Protein AF-A0A327Q5X7-F1 (afdb_monomer_lite)

pLDDT: mean 84.36, std 18.1, range [36.62, 97.25]

Structure (mmCIF, N/CA/C/O backbone):
data_AF-A0A327Q5X7-F1
#
_entry.id   AF-A0A327Q5X7-F1
#
loop_
_atom_site.group_PDB
_atom_site.id
_atom_site.type_symbol
_atom_site.label_atom_id
_atom_site.label_alt_id
_atom_site.label_comp_id
_atom_site.label_asym_id
_atom_site.label_entity_id
_atom_site.label_seq_id
_atom_site.pdbx_PDB_ins_code
_atom_site.Cartn_x
_atom_site.Cartn_y
_atom_site.Cartn_z
_atom_site.occupancy
_atom_site.B_iso_or_equiv
_atom_site.auth_seq_id
_atom_site.auth_comp_id
_atom_site.auth_asym_id
_atom_site.auth_atom_id
_atom_site.pdbx_PDB_model_num
ATOM 1 N N . MET A 1 1 ? 1.358 26.223 -66.038 1.00 38.22 1 MET A N 1
ATOM 2 C CA . MET A 1 1 ? 2.142 26.715 -64.887 1.00 38.22 1 MET A CA 1
ATOM 3 C C . MET A 1 1 ? 1.191 26.760 -63.702 1.00 38.22 1 MET A C 1
ATOM 5 O O . MET A 1 1 ? 0.084 27.249 -63.877 1.00 38.22 1 MET A O 1
ATOM 9 N N . LEU A 1 2 ? 1.578 26.105 -62.603 1.00 36.62 2 LEU A N 1
ATOM 10 C CA . LEU A 1 2 ? 0.824 25.885 -61.356 1.00 36.62 2 LEU A CA 1
ATOM 11 C C . LEU A 1 2 ? 0.339 27.232 -60.745 1.00 36.62 2 LEU A C 1
ATOM 13 O O . LEU A 1 2 ? 0.879 28.269 -61.108 1.00 36.62 2 LEU A O 1
ATOM 17 N N . ILE A 1 3 ? -0.623 27.342 -59.818 1.00 41.38 3 ILE A N 1
ATOM 18 C CA . ILE A 1 3 ? -0.827 26.613 -58.551 1.00 41.38 3 ILE A CA 1
ATOM 19 C C . ILE A 1 3 ? -2.301 26.771 -58.130 1.00 41.38 3 ILE A C 1
ATOM 21 O O . ILE A 1 3 ? -2.791 27.890 -57.990 1.00 41.38 3 ILE A O 1
ATOM 25 N N . THR A 1 4 ? -2.988 25.657 -57.870 1.00 40.09 4 THR A N 1
ATOM 26 C CA . THR A 1 4 ? -4.258 25.633 -57.129 1.00 40.09 4 THR A CA 1
ATOM 27 C C . THR A 1 4 ? -3.932 25.678 -55.638 1.00 40.09 4 THR A C 1
ATOM 29 O O . THR A 1 4 ? -3.272 24.776 -55.122 1.00 40.09 4 THR A O 1
ATOM 32 N N . LEU A 1 5 ? -4.355 26.736 -54.946 1.00 40.00 5 LEU A N 1
ATOM 33 C CA . LEU A 1 5 ? -4.142 26.910 -53.511 1.00 40.00 5 LEU A CA 1
ATOM 34 C C . LEU A 1 5 ? -5.179 26.069 -52.746 1.00 40.00 5 LEU A C 1
ATOM 36 O O . LEU A 1 5 ? -6.342 26.451 -52.630 1.00 40.00 5 LEU A O 1
ATOM 40 N N . ALA A 1 6 ? -4.777 24.888 -52.274 1.00 47.22 6 ALA A N 1
ATOM 41 C CA . ALA A 1 6 ? -5.614 24.044 -51.429 1.00 47.22 6 ALA A CA 1
ATOM 42 C C . ALA A 1 6 ? -5.667 24.626 -50.008 1.00 47.22 6 ALA A C 1
ATOM 44 O O . ALA A 1 6 ? -4.650 24.756 -49.327 1.00 47.22 6 ALA A O 1
ATOM 45 N N . CYS A 1 7 ? -6.874 24.996 -49.585 1.00 39.25 7 CYS A N 1
ATOM 46 C CA . CYS A 1 7 ? -7.191 25.488 -48.253 1.00 39.25 7 CYS A CA 1
ATOM 47 C C . CYS A 1 7 ? -6.947 24.367 -47.225 1.00 39.25 7 CYS A C 1
ATOM 49 O O . CYS A 1 7 ? -7.592 23.320 -47.271 1.00 39.25 7 CYS A O 1
ATOM 51 N N . PHE A 1 8 ? -5.984 24.570 -46.324 1.00 42.50 8 PHE A N 1
ATOM 52 C CA . PHE A 1 8 ? -5.683 23.662 -45.218 1.00 42.50 8 PHE A CA 1
ATOM 53 C C . PHE A 1 8 ? -6.828 23.753 -44.195 1.00 42.50 8 PHE A C 1
ATOM 55 O O . PHE A 1 8 ? -6.889 24.682 -43.392 1.00 42.50 8 PHE A O 1
ATOM 62 N N . MET A 1 9 ? -7.768 22.809 -44.243 1.00 44.03 9 MET A N 1
ATOM 63 C CA . MET A 1 9 ? -8.771 22.640 -43.191 1.00 44.03 9 MET A CA 1
ATOM 64 C C . MET A 1 9 ? -8.069 22.128 -41.928 1.00 44.03 9 MET A C 1
ATOM 66 O O . MET A 1 9 ? -7.731 20.950 -41.822 1.00 44.03 9 MET A O 1
ATOM 70 N N . LEU A 1 10 ? -7.838 23.023 -40.967 1.00 45.81 10 LEU A N 1
ATOM 71 C CA . LEU A 1 10 ? -7.499 22.669 -39.590 1.00 45.81 10 LEU A CA 1
ATOM 72 C C . LEU A 1 10 ? -8.684 21.905 -38.983 1.00 45.81 10 LEU A C 1
ATOM 74 O O . LEU A 1 10 ? -9.664 22.495 -38.535 1.00 45.81 10 LEU A O 1
ATOM 78 N N . SER A 1 11 ? -8.596 20.577 -38.994 1.00 50.06 11 SER A N 1
ATOM 79 C CA . SER A 1 11 ? -9.494 19.701 -38.246 1.00 50.06 11 SER A CA 1
ATOM 80 C C . SER A 1 11 ? -9.232 19.892 -36.754 1.00 50.06 11 SER A C 1
A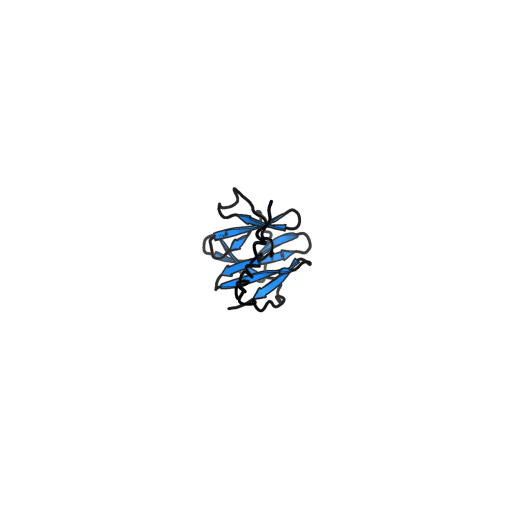TOM 82 O O . SER A 1 11 ? -8.318 19.291 -36.191 1.00 50.06 11 SER A O 1
ATOM 84 N N . VAL A 1 12 ? -10.034 20.736 -36.110 1.00 55.62 12 VAL A N 1
ATOM 85 C CA . VAL A 1 12 ? -10.073 20.855 -34.652 1.00 55.62 12 VAL A CA 1
ATOM 86 C C . VAL A 1 12 ? -10.639 19.540 -34.114 1.00 55.62 12 VAL A C 1
ATOM 88 O O . VAL A 1 12 ? -11.830 19.271 -34.252 1.00 55.62 12 VAL A O 1
ATOM 91 N N . MET A 1 13 ? -9.788 18.672 -33.564 1.00 48.28 13 MET A N 1
ATOM 92 C CA . MET A 1 13 ? -10.282 17.485 -32.868 1.00 48.28 13 MET A CA 1
ATOM 93 C C . MET A 1 13 ? -11.006 17.938 -31.595 1.00 48.28 13 MET A C 1
ATOM 95 O O . MET A 1 13 ? -10.437 18.732 -30.841 1.00 48.28 13 MET A O 1
ATOM 99 N N . PRO A 1 14 ? -12.233 17.463 -31.322 1.00 47.88 14 PRO A N 1
ATOM 100 C CA . PRO A 1 14 ? -12.836 17.675 -30.022 1.00 47.88 14 PRO A CA 1
ATOM 101 C C . PRO A 1 14 ? -11.993 16.917 -28.998 1.00 47.88 14 PRO A C 1
ATOM 103 O O . PRO A 1 14 ? -11.918 15.688 -29.020 1.00 47.88 14 PRO A O 1
ATOM 106 N N . THR A 1 15 ? -11.331 17.657 -28.111 1.00 52.19 15 THR A N 1
ATOM 107 C CA . THR A 1 15 ? -10.756 17.103 -26.890 1.00 52.19 15 THR A CA 1
ATOM 108 C C . THR A 1 15 ? -11.904 16.446 -26.141 1.00 52.19 15 THR A C 1
ATOM 110 O O . THR A 1 15 ? -12.756 17.128 -25.574 1.00 52.19 15 THR A O 1
ATOM 113 N N . VAL A 1 16 ? -11.974 15.116 -26.185 1.00 49.72 16 VAL A N 1
ATOM 114 C CA . VAL A 1 16 ? -12.842 14.359 -25.292 1.00 49.72 16 VAL A CA 1
ATOM 115 C C . VAL A 1 16 ? -12.290 14.619 -23.898 1.00 49.72 16 VAL A C 1
ATOM 117 O O . VAL A 1 16 ? -11.313 14.004 -23.477 1.00 49.72 16 VAL A O 1
ATOM 120 N N . SER A 1 17 ? -12.866 15.599 -23.203 1.00 48.50 17 SER A N 1
ATOM 121 C CA . SER A 1 17 ? -12.712 15.742 -21.765 1.00 48.50 17 SER A CA 1
ATOM 122 C C . SER A 1 17 ? -13.366 14.515 -21.156 1.00 48.50 17 SER A C 1
ATOM 124 O O . SER A 1 17 ? -14.566 14.488 -20.892 1.00 48.50 17 SER A O 1
ATOM 126 N N . THR A 1 18 ? -12.575 13.456 -21.004 1.00 44.69 18 THR A N 1
ATOM 127 C CA . THR A 1 18 ? -12.909 12.345 -20.132 1.00 44.69 18 THR A CA 1
ATOM 128 C C . THR A 1 18 ? -13.212 12.979 -18.785 1.00 44.69 18 THR A C 1
ATOM 130 O O . THR A 1 18 ? -12.318 13.542 -18.154 1.00 44.69 18 THR A O 1
ATOM 133 N N . PHE A 1 19 ? -14.479 12.961 -18.374 1.00 44.44 19 PHE A N 1
ATOM 134 C CA . PHE A 1 19 ? -14.854 13.263 -17.004 1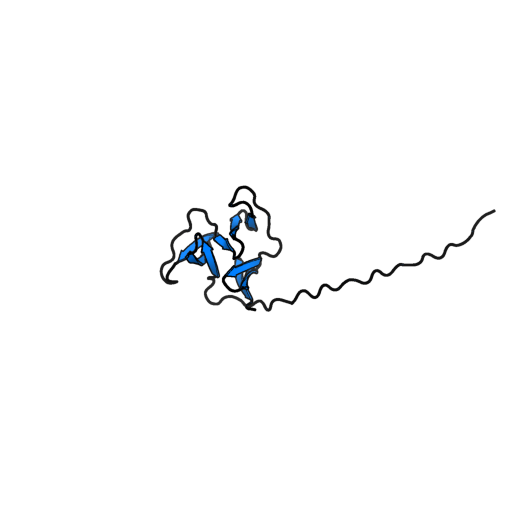.00 44.44 19 PHE A CA 1
ATOM 135 C C . PHE A 1 19 ? -14.214 12.172 -16.146 1.00 44.44 19 PHE A C 1
ATOM 137 O O . PHE A 1 19 ? -14.819 11.138 -15.869 1.00 44.44 19 PHE A O 1
ATOM 144 N N . ALA A 1 20 ? -12.949 12.364 -15.773 1.00 53.53 20 ALA A N 1
ATOM 145 C CA . ALA A 1 20 ? -12.433 11.749 -14.575 1.00 53.53 20 ALA A CA 1
ATOM 146 C C . ALA A 1 20 ? -13.391 12.226 -13.486 1.00 53.53 20 ALA A C 1
ATOM 148 O O . ALA A 1 20 ? -13.497 13.425 -13.235 1.00 53.53 20 ALA A O 1
ATOM 149 N N . GLN A 1 21 ? -14.178 11.318 -12.910 1.00 53.31 21 GLN A N 1
ATOM 150 C CA . GLN A 1 21 ? -14.762 11.620 -11.616 1.00 53.31 21 GLN A CA 1
ATOM 151 C C . GLN A 1 21 ? -13.574 11.974 -10.727 1.00 53.31 21 GLN A C 1
ATOM 153 O O . GLN A 1 21 ? -12.765 11.098 -10.410 1.00 53.31 21 GLN A O 1
ATOM 158 N N . ASP A 1 22 ? -13.411 13.261 -10.425 1.00 66.62 22 ASP A N 1
ATOM 159 C CA . ASP A 1 22 ? -12.346 13.733 -9.560 1.00 66.62 22 ASP A CA 1
ATOM 160 C C . ASP A 1 22 ? -12.596 13.112 -8.191 1.00 66.62 22 ASP A C 1
ATOM 162 O O . ASP A 1 22 ? -13.410 13.587 -7.396 1.00 66.62 22 ASP A O 1
ATOM 166 N N . LYS A 1 23 ? -11.935 11.977 -7.942 1.00 81.31 23 LYS A N 1
ATOM 167 C CA . LYS A 1 23 ? -11.929 11.324 -6.639 1.00 81.31 23 LYS A CA 1
ATOM 168 C C . LYS A 1 23 ? -11.558 12.387 -5.622 1.00 81.31 23 LYS A C 1
ATOM 170 O O . LYS A 1 23 ? -10.487 12.995 -5.699 1.00 81.31 23 LYS A O 1
ATOM 175 N N . LYS A 1 24 ? -12.446 12.624 -4.660 1.00 90.56 24 LYS A N 1
ATOM 176 C CA . LYS A 1 24 ? -12.179 13.562 -3.576 1.00 90.56 24 LYS A CA 1
ATOM 177 C C . LYS A 1 24 ? -11.201 12.902 -2.614 1.00 90.56 24 LYS A C 1
ATOM 179 O O . LYS A 1 24 ? -11.603 12.158 -1.719 1.00 90.56 24 LYS A O 1
ATOM 184 N N . TRP A 1 25 ? -9.916 13.126 -2.852 1.00 93.94 25 TRP A N 1
ATOM 185 C CA . TRP A 1 25 ? -8.841 12.614 -2.014 1.00 93.94 25 TRP A CA 1
ATOM 186 C C . TRP A 1 25 ? -8.770 13.388 -0.702 1.00 93.94 25 TRP A C 1
ATOM 188 O O . TRP A 1 25 ? -8.749 14.618 -0.687 1.00 93.94 25 TRP A O 1
ATOM 198 N N . GLN A 1 26 ? -8.682 12.662 0.405 1.00 95.69 26 GLN A N 1
ATOM 199 C CA . GLN A 1 26 ? -8.390 13.216 1.721 1.00 95.69 26 GLN A CA 1
ATOM 200 C C . GLN A 1 26 ? -7.239 12.444 2.352 1.00 95.69 26 GLN A C 1
ATOM 202 O O . GLN A 1 26 ? -7.092 11.245 2.127 1.00 95.69 26 GLN A O 1
ATOM 207 N N . LYS A 1 27 ? -6.414 13.122 3.147 1.00 96.12 27 LYS A N 1
ATOM 208 C CA . LYS A 1 27 ? -5.339 12.453 3.879 1.00 96.12 27 LYS A CA 1
ATOM 209 C C . LYS A 1 27 ? -5.940 11.508 4.918 1.00 96.12 27 LYS A C 1
ATOM 211 O O . LYS A 1 27 ? -6.795 11.923 5.703 1.00 96.12 27 LYS A O 1
ATOM 216 N N . SER A 1 28 ? -5.494 10.255 4.930 1.00 95.81 28 SER A N 1
ATOM 217 C CA . SER A 1 28 ? -5.927 9.282 5.931 1.00 95.81 28 SER A CA 1
ATOM 218 C C . SER A 1 28 ? -5.438 9.707 7.316 1.00 95.81 28 SER A C 1
ATOM 220 O O . SER A 1 28 ? -4.289 10.115 7.490 1.00 95.81 28 SER A O 1
ATOM 222 N N . LYS A 1 29 ? -6.315 9.612 8.320 1.00 93.38 29 LYS A N 1
ATOM 223 C CA . LYS A 1 29 ? -5.987 9.978 9.708 1.00 93.38 29 LYS A CA 1
ATOM 224 C C . LYS A 1 29 ? -5.129 8.924 10.402 1.00 93.38 29 LYS A C 1
ATOM 226 O O . LYS A 1 29 ? -4.343 9.263 11.278 1.00 93.38 29 LYS A O 1
ATOM 231 N N . THR A 1 30 ? -5.304 7.660 10.027 1.00 93.12 30 THR A N 1
ATOM 232 C CA . THR A 1 30 ? -4.617 6.517 10.642 1.00 93.12 30 THR A CA 1
ATOM 233 C C . THR A 1 30 ? -3.393 6.078 9.848 1.00 93.12 30 THR A C 1
ATOM 235 O O . THR A 1 30 ? -2.568 5.342 10.380 1.00 93.12 30 THR A O 1
ATOM 238 N N . ALA A 1 31 ? -3.268 6.525 8.591 1.00 95.31 31 ALA A N 1
ATOM 239 C CA . ALA A 1 31 ? -2.274 6.030 7.638 1.00 95.31 31 ALA A CA 1
ATOM 240 C C . ALA A 1 31 ? -2.342 4.504 7.438 1.00 95.31 31 ALA A C 1
ATOM 242 O O . ALA A 1 31 ? -1.352 3.876 7.070 1.00 95.31 31 ALA A O 1
ATOM 243 N N . THR A 1 32 ? -3.520 3.919 7.671 1.00 96.38 32 THR A N 1
ATOM 244 C CA . THR A 1 32 ? -3.793 2.500 7.457 1.00 96.38 32 THR A CA 1
ATOM 245 C C . THR A 1 32 ? -4.791 2.324 6.324 1.00 96.38 32 THR A C 1
ATOM 247 O O . THR A 1 32 ? -5.740 3.100 6.213 1.00 96.38 32 THR A O 1
ATOM 250 N N . TRP A 1 33 ? -4.621 1.285 5.513 1.00 95.56 33 TRP A N 1
ATOM 251 C CA . TRP A 1 33 ? -5.583 0.916 4.476 1.00 95.56 33 TRP A CA 1
ATOM 252 C C . TRP A 1 33 ? -5.985 -0.542 4.595 1.00 95.56 33 TRP A C 1
ATOM 254 O O . TRP A 1 33 ? -5.229 -1.375 5.087 1.00 95.56 33 TRP A O 1
ATOM 264 N N . SER A 1 34 ? -7.181 -0.861 4.116 1.00 94.19 34 SER A N 1
ATOM 265 C CA . SER A 1 34 ? -7.655 -2.236 4.098 1.00 94.19 34 SER A CA 1
ATOM 266 C C . SER A 1 34 ? -7.207 -2.944 2.821 1.00 94.19 34 SER A C 1
ATOM 268 O O . SER A 1 34 ? -7.235 -2.368 1.733 1.00 94.19 34 SER A O 1
ATOM 270 N N . GLY A 1 35 ? -6.823 -4.208 2.955 1.00 92.06 35 GLY A N 1
ATOM 271 C CA . GLY A 1 35 ? -6.550 -5.113 1.840 1.00 92.06 35 GLY A CA 1
ATOM 272 C C . GLY A 1 35 ? -6.986 -6.527 2.201 1.00 92.06 35 GLY A C 1
ATOM 273 O O . GLY A 1 35 ? -7.014 -6.879 3.381 1.00 92.06 35 GLY A O 1
ATOM 274 N N . THR A 1 36 ? -7.353 -7.329 1.205 1.00 88.19 36 THR A N 1
ATOM 275 C CA . THR A 1 36 ? -7.840 -8.696 1.428 1.00 88.19 36 THR A CA 1
ATOM 276 C C . THR A 1 36 ? -6.853 -9.693 0.846 1.00 88.19 36 THR A C 1
ATOM 278 O O . THR A 1 36 ? -6.657 -9.727 -0.364 1.00 88.19 36 THR A O 1
ATOM 281 N N . LYS A 1 37 ? -6.259 -10.528 1.701 1.00 82.81 37 LYS A N 1
ATOM 282 C CA . LYS A 1 37 ? -5.374 -11.631 1.307 1.00 82.81 37 LYS A CA 1
ATOM 283 C C . LYS A 1 37 ? -5.975 -12.936 1.824 1.00 82.81 37 LYS A C 1
ATOM 285 O O . LYS A 1 37 ? -6.366 -13.008 2.984 1.00 82.81 37 LYS A O 1
ATOM 290 N N . ASP A 1 38 ? -6.113 -13.930 0.949 1.00 83.25 38 ASP A N 1
ATOM 291 C CA . ASP A 1 38 ? -6.646 -15.263 1.279 1.00 83.25 38 ASP A CA 1
ATOM 292 C C . ASP A 1 38 ? -8.017 -15.242 1.992 1.00 83.25 38 ASP A C 1
ATOM 294 O O . ASP A 1 38 ? -8.305 -16.047 2.873 1.00 83.25 38 ASP A O 1
ATOM 298 N N . GLY A 1 39 ? -8.878 -14.287 1.621 1.00 83.88 39 GLY A N 1
ATOM 299 C CA . GLY A 1 39 ? -10.210 -14.108 2.215 1.00 83.88 39 GLY A CA 1
ATOM 300 C C . GLY A 1 39 ? -10.221 -13.394 3.572 1.00 83.88 39 GLY A C 1
ATOM 301 O O . GLY A 1 39 ? -11.296 -13.143 4.115 1.00 83.88 39 GLY A O 1
ATOM 302 N N . ILE A 1 40 ? -9.056 -13.018 4.102 1.00 87.00 40 ILE A N 1
ATOM 303 C CA . ILE A 1 40 ? -8.915 -12.270 5.351 1.00 87.00 40 ILE A CA 1
ATOM 304 C C . ILE A 1 40 ? -8.625 -10.806 5.022 1.00 87.00 40 ILE A C 1
ATOM 306 O O . ILE A 1 40 ? -7.733 -10.486 4.235 1.00 87.00 40 ILE A O 1
ATOM 310 N N . THR A 1 41 ? -9.388 -9.900 5.632 1.00 89.81 41 THR A N 1
ATOM 311 C CA . THR A 1 41 ? -9.136 -8.459 5.535 1.00 89.81 41 THR A CA 1
ATOM 312 C C . THR A 1 41 ? -8.143 -8.037 6.607 1.00 89.81 41 THR A C 1
ATOM 314 O O . THR A 1 41 ? -8.389 -8.218 7.799 1.00 89.81 41 THR A O 1
ATOM 317 N N . TYR A 1 42 ? -7.046 -7.431 6.173 1.00 92.56 42 TYR A N 1
ATOM 318 C CA . TYR A 1 42 ? -6.011 -6.863 7.024 1.00 92.56 42 TYR A CA 1
ATOM 319 C C . TYR A 1 42 ? -6.021 -5.339 6.932 1.00 92.56 42 TYR A C 1
ATOM 321 O O . TYR A 1 42 ? -6.373 -4.764 5.899 1.00 92.56 42 TYR A O 1
ATOM 329 N N . GLN A 1 43 ? -5.586 -4.689 8.009 1.00 95.38 43 GLN A N 1
ATOM 330 C CA . GLN A 1 43 ? -5.197 -3.285 8.015 1.00 95.38 43 GLN A CA 1
ATOM 331 C C . GLN A 1 43 ? -3.697 -3.194 7.775 1.00 95.38 43 GLN A C 1
ATOM 333 O O . GLN A 1 43 ? -2.905 -3.612 8.617 1.00 95.38 43 GLN A O 1
ATOM 338 N N . TYR A 1 44 ? -3.316 -2.652 6.630 1.00 95.94 44 TYR A N 1
ATOM 339 C CA . TYR A 1 44 ? -1.938 -2.421 6.236 1.00 95.94 44 TYR A CA 1
ATOM 340 C C . TYR A 1 44 ? -1.488 -1.020 6.617 1.00 95.94 44 TYR A C 1
ATOM 342 O O . TYR A 1 44 ? -2.301 -0.096 6.678 1.00 95.94 44 TYR A O 1
ATOM 350 N N . LYS A 1 45 ? -0.188 -0.860 6.840 1.00 96.00 45 LYS A N 1
ATOM 351 C CA . LYS A 1 45 ? 0.460 0.417 7.112 1.00 96.00 45 LYS A CA 1
ATOM 352 C C . LYS A 1 45 ? 1.852 0.432 6.495 1.00 96.00 45 LYS A C 1
ATOM 354 O O . LYS A 1 45 ? 2.589 -0.545 6.604 1.00 96.00 45 LYS A O 1
ATOM 359 N N . LEU A 1 46 ? 2.203 1.552 5.873 1.00 95.75 46 LEU A N 1
ATOM 360 C CA . LEU A 1 46 ? 3.549 1.812 5.380 1.00 95.75 46 LEU A CA 1
ATOM 361 C C . LEU A 1 46 ? 4.311 2.573 6.463 1.00 95.75 46 LEU A C 1
ATOM 363 O O . LEU A 1 46 ? 3.890 3.651 6.890 1.00 95.75 46 LEU A O 1
ATOM 367 N N . GLU A 1 47 ? 5.416 2.005 6.920 1.00 93.62 47 GLU A N 1
ATOM 368 C CA . GLU A 1 47 ? 6.309 2.645 7.873 1.00 93.62 47 GLU A CA 1
ATOM 369 C C . GLU A 1 47 ? 7.290 3.584 7.159 1.00 93.62 47 GLU A C 1
ATOM 371 O O . GLU A 1 47 ? 7.547 3.483 5.959 1.00 93.62 47 GLU A O 1
ATOM 376 N N . LYS A 1 48 ? 7.870 4.532 7.904 1.00 89.94 48 LYS A N 1
ATOM 377 C CA . LYS A 1 48 ? 8.766 5.560 7.337 1.00 89.94 48 LYS A CA 1
ATOM 378 C C . LYS A 1 48 ? 10.029 4.991 6.684 1.00 89.94 48 LYS A C 1
ATOM 380 O O . LYS A 1 48 ? 10.645 5.671 5.871 1.00 89.94 48 LYS A O 1
ATOM 385 N N . ASN A 1 49 ? 10.432 3.786 7.074 1.00 88.06 49 ASN A N 1
ATOM 386 C CA . ASN A 1 49 ? 11.571 3.065 6.511 1.00 88.06 49 ASN A CA 1
ATOM 387 C C . ASN A 1 49 ? 11.213 2.270 5.238 1.00 88.06 49 ASN A C 1
ATOM 389 O O . ASN A 1 49 ? 12.101 1.656 4.659 1.00 88.06 49 ASN A O 1
ATOM 393 N N . GLY A 1 50 ? 9.951 2.301 4.793 1.00 87.00 50 GLY A N 1
ATOM 394 C CA . GLY A 1 50 ? 9.469 1.560 3.626 1.00 87.00 50 GLY A CA 1
ATOM 395 C C . GLY A 1 50 ? 8.954 0.154 3.939 1.00 87.00 50 GLY A C 1
ATOM 396 O O . GLY A 1 50 ? 8.489 -0.529 3.023 1.00 87.00 50 GLY A O 1
ATOM 397 N N . ASP A 1 51 ? 8.994 -0.261 5.209 1.00 92.31 51 ASP A N 1
ATOM 398 C CA . ASP A 1 51 ? 8.454 -1.549 5.629 1.00 92.31 51 ASP A CA 1
ATOM 399 C C . ASP A 1 51 ? 6.926 -1.507 5.642 1.00 92.31 51 ASP A C 1
ATOM 401 O O . ASP A 1 51 ? 6.294 -0.568 6.136 1.00 92.31 51 ASP A O 1
ATOM 405 N N . LEU A 1 52 ? 6.324 -2.567 5.127 1.00 95.44 52 LEU A N 1
ATOM 406 C CA . LEU A 1 52 ? 4.903 -2.818 5.201 1.00 95.44 52 LEU A CA 1
ATOM 407 C C . LEU A 1 52 ? 4.613 -3.633 6.453 1.00 95.44 52 LEU A C 1
ATOM 409 O O . LEU A 1 52 ? 5.154 -4.723 6.654 1.00 95.44 52 LEU A O 1
ATOM 413 N N . THR A 1 53 ? 3.700 -3.133 7.270 1.00 96.50 53 THR A N 1
ATOM 414 C CA . THR A 1 53 ? 3.145 -3.884 8.388 1.00 96.50 53 THR A CA 1
ATOM 415 C C . THR A 1 53 ? 1.659 -4.120 8.179 1.00 96.50 53 THR A C 1
ATOM 417 O O . THR A 1 53 ? 0.984 -3.382 7.460 1.00 96.50 53 THR A O 1
ATOM 420 N N . TRP A 1 54 ? 1.141 -5.173 8.798 1.00 95.31 54 TRP A N 1
ATOM 421 C CA . TRP A 1 54 ? -0.277 -5.506 8.777 1.00 95.31 54 TRP A CA 1
ATOM 422 C C . TRP A 1 54 ? -0.800 -5.869 10.164 1.00 95.31 54 TRP A C 1
ATOM 424 O O . TRP A 1 54 ? -0.051 -6.276 11.057 1.00 95.31 54 TRP A O 1
ATOM 434 N N . SER A 1 55 ? -2.104 -5.716 10.344 1.00 94.94 55 SER A N 1
ATOM 435 C CA . SER A 1 55 ? -2.817 -6.055 11.565 1.00 94.94 55 SER A CA 1
ATOM 436 C C . SER A 1 55 ? -4.197 -6.613 11.234 1.00 94.94 55 SER A C 1
ATO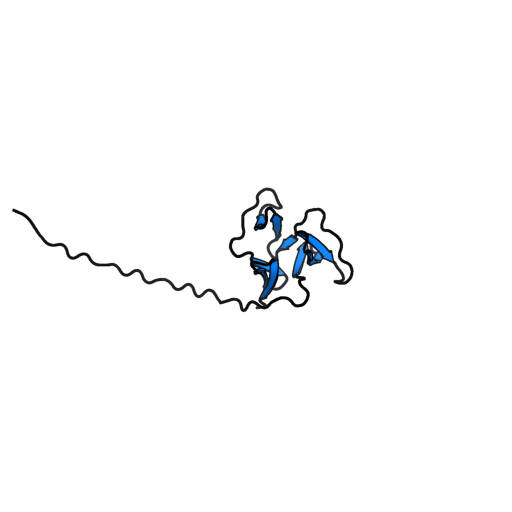M 438 O O . SER A 1 55 ? -4.870 -6.116 10.333 1.00 94.94 55 SER A O 1
ATOM 440 N N . THR A 1 56 ? -4.644 -7.626 11.974 1.00 92.44 56 THR A N 1
ATOM 441 C CA . THR A 1 56 ? -6.026 -8.134 11.908 1.00 92.44 56 THR A CA 1
ATOM 442 C C . THR A 1 56 ? -6.958 -7.417 12.883 1.00 92.44 56 THR A C 1
ATOM 444 O O . THR A 1 56 ? -8.165 -7.406 12.674 1.00 92.44 56 THR A O 1
ATOM 447 N N . ASP A 1 57 ? -6.410 -6.829 13.951 1.00 89.19 57 ASP A N 1
ATOM 448 C CA . ASP A 1 57 ? -7.168 -6.161 15.018 1.00 89.19 57 ASP A CA 1
ATOM 449 C C . ASP A 1 57 ? -7.012 -4.627 15.008 1.00 89.19 57 ASP A C 1
ATOM 451 O O . ASP A 1 57 ? -7.686 -3.927 15.760 1.00 89.19 57 ASP A O 1
ATOM 455 N N . GLY A 1 58 ? -6.135 -4.092 14.151 1.00 86.69 58 GLY A N 1
ATOM 456 C CA . GLY A 1 58 ? -5.838 -2.662 14.042 1.00 86.69 58 GLY A CA 1
ATOM 457 C C . GLY A 1 58 ? -4.998 -2.098 15.194 1.00 86.69 58 GLY A C 1
ATOM 458 O O . GLY A 1 58 ? -4.754 -0.894 15.227 1.00 86.69 58 GLY A O 1
ATOM 459 N N . SER A 1 59 ? -4.549 -2.939 16.128 1.00 87.88 59 SER A N 1
ATOM 460 C CA . SER A 1 59 ? -3.803 -2.549 17.329 1.00 87.88 59 SER A CA 1
ATOM 461 C C . SER A 1 59 ? -2.379 -3.108 17.352 1.00 87.88 59 SER A C 1
ATOM 463 O O . SER A 1 59 ? -1.450 -2.414 17.765 1.00 87.88 59 SER A O 1
ATOM 465 N N . LYS A 1 60 ? -2.181 -4.339 16.867 1.00 91.56 60 LYS A N 1
ATOM 466 C CA . LYS A 1 60 ? -0.874 -5.000 16.789 1.00 91.56 60 LYS A CA 1
ATOM 467 C C . LYS A 1 60 ? -0.457 -5.136 15.337 1.00 91.56 60 LYS A C 1
ATOM 469 O O . LYS A 1 60 ? -1.061 -5.903 14.589 1.00 91.56 60 LYS A O 1
ATOM 474 N N . PHE A 1 61 ? 0.576 -4.396 14.955 1.00 94.38 61 PHE A N 1
ATOM 475 C CA . PHE A 1 61 ? 1.138 -4.424 13.611 1.00 94.38 61 PHE A CA 1
ATOM 476 C C . PHE A 1 61 ? 2.359 -5.335 13.577 1.00 94.38 61 PHE A C 1
ATOM 478 O O . PHE A 1 61 ? 3.240 -5.240 14.431 1.00 94.38 61 PHE A O 1
ATOM 485 N N . THR A 1 62 ? 2.400 -6.225 12.592 1.00 94.75 62 THR A N 1
ATOM 486 C CA . THR A 1 62 ? 3.534 -7.124 12.351 1.00 94.75 62 THR A CA 1
ATOM 487 C C . THR A 1 62 ? 4.080 -6.910 10.942 1.00 94.75 62 THR A C 1
ATOM 489 O O . THR A 1 62 ? 3.304 -6.550 10.056 1.00 94.75 62 THR A O 1
ATOM 492 N N . PRO A 1 63 ? 5.389 -7.086 10.705 1.00 94.88 63 PRO A N 1
ATOM 493 C CA . PRO A 1 63 ? 5.957 -6.966 9.366 1.00 94.88 63 PRO A CA 1
ATOM 494 C C . PRO A 1 63 ? 5.340 -7.968 8.388 1.00 94.88 63 PRO A C 1
ATOM 496 O O . PRO A 1 63 ? 5.121 -9.133 8.726 1.00 94.88 63 PRO A O 1
ATOM 499 N N . VAL A 1 64 ? 5.098 -7.524 7.159 1.00 93.38 64 VAL A N 1
ATOM 500 C CA . VAL A 1 64 ? 4.688 -8.391 6.054 1.00 93.38 64 VAL A CA 1
ATOM 501 C C . VAL A 1 64 ? 5.947 -8.914 5.374 1.00 93.38 64 VAL A C 1
ATOM 503 O O . VAL A 1 64 ? 6.666 -8.147 4.742 1.00 93.38 64 VAL A O 1
ATOM 506 N N . ALA A 1 65 ? 6.205 -10.220 5.468 1.00 85.88 65 ALA A N 1
ATOM 507 C CA . ALA A 1 65 ? 7.442 -10.831 4.966 1.00 85.88 65 ALA A CA 1
ATOM 508 C C . ALA A 1 65 ? 7.732 -10.529 3.480 1.00 85.88 65 ALA A C 1
ATOM 510 O O . ALA A 1 65 ? 8.882 -10.350 3.094 1.00 85.88 65 ALA A O 1
ATOM 511 N N . GLU A 1 66 ? 6.690 -10.440 2.654 1.00 86.38 66 GLU A N 1
ATOM 512 C CA . GLU A 1 66 ? 6.797 -10.202 1.206 1.00 86.38 66 GLU A CA 1
ATOM 513 C C . GLU A 1 66 ? 6.721 -8.712 0.827 1.00 86.38 66 GLU A C 1
ATOM 515 O O . GLU A 1 66 ? 6.731 -8.379 -0.358 1.00 86.38 66 GLU A O 1
ATOM 520 N N . ASN A 1 67 ? 6.580 -7.822 1.816 1.00 92.31 67 ASN A N 1
ATOM 521 C CA . ASN A 1 67 ? 6.369 -6.382 1.647 1.00 92.31 67 ASN A CA 1
ATOM 522 C C . ASN A 1 67 ? 5.275 -6.020 0.620 1.00 92.31 67 ASN A C 1
ATOM 524 O O . ASN A 1 67 ? 5.370 -5.008 -0.079 1.00 92.31 67 ASN A O 1
ATOM 528 N N . SER A 1 68 ? 4.252 -6.872 0.494 1.00 94.06 68 SER A N 1
ATOM 529 C CA . SER A 1 68 ? 3.204 -6.751 -0.516 1.00 94.06 68 SER A CA 1
ATOM 530 C C . SER A 1 68 ? 1.800 -6.937 0.059 1.00 94.06 68 SER A C 1
ATOM 532 O O . SER A 1 68 ? 1.600 -7.595 1.081 1.00 94.06 68 SER A O 1
ATOM 534 N N . TRP A 1 69 ? 0.812 -6.329 -0.593 1.00 94.44 69 TRP A N 1
ATOM 535 C CA . TRP A 1 69 ? -0.600 -6.424 -0.227 1.00 94.44 69 TRP A CA 1
ATOM 536 C C . TRP A 1 69 ? -1.465 -6.652 -1.458 1.00 94.44 69 TRP A C 1
ATOM 538 O O . TRP A 1 69 ? -1.079 -6.308 -2.572 1.00 94.44 69 TRP A O 1
ATOM 548 N N . ALA A 1 70 ? -2.649 -7.217 -1.251 1.00 91.81 70 ALA A N 1
ATOM 549 C CA . ALA A 1 70 ? -3.614 -7.435 -2.317 1.00 91.81 70 ALA A CA 1
ATOM 550 C C . ALA A 1 70 ? -4.697 -6.347 -2.328 1.00 91.81 70 ALA A C 1
ATOM 552 O O . ALA A 1 70 ? -5.128 -5.855 -1.277 1.00 91.81 70 ALA A O 1
ATOM 553 N N . ASP A 1 71 ? -5.123 -5.971 -3.530 1.00 89.44 71 ASP A N 1
ATOM 554 C CA . ASP A 1 71 ? -6.272 -5.100 -3.761 1.00 89.44 71 ASP A CA 1
ATOM 555 C C . ASP A 1 71 ? -7.587 -5.896 -3.824 1.00 89.44 71 ASP A C 1
ATOM 557 O O . ASP A 1 71 ? -7.620 -7.115 -3.643 1.00 89.44 71 ASP A O 1
ATOM 561 N N . LYS A 1 72 ? -8.695 -5.204 -4.106 1.00 85.19 72 LYS A N 1
ATOM 562 C CA . LYS A 1 72 ? -10.012 -5.836 -4.276 1.00 85.19 72 LYS A CA 1
ATOM 563 C C . LYS A 1 72 ? -10.058 -6.866 -5.415 1.00 85.19 72 LYS A C 1
ATOM 565 O O . LYS A 1 72 ? -10.844 -7.807 -5.345 1.00 85.19 72 LYS A O 1
ATOM 570 N N . GLY A 1 73 ? -9.266 -6.673 -6.468 1.00 84.00 73 GLY A N 1
ATOM 571 C CA . GLY A 1 73 ? -9.223 -7.531 -7.652 1.00 84.00 73 GLY A CA 1
ATOM 572 C C . GLY A 1 73 ? -8.245 -8.703 -7.543 1.00 84.00 73 GLY A C 1
ATOM 573 O O . GLY A 1 73 ? -8.075 -9.431 -8.518 1.00 84.00 73 GLY A O 1
ATOM 574 N N . GLY A 1 74 ? -7.578 -8.879 -6.397 1.00 86.25 74 GLY A N 1
ATOM 575 C CA . GLY A 1 74 ? -6.542 -9.894 -6.206 1.00 86.25 74 GLY A CA 1
ATOM 576 C C . GLY A 1 74 ? -5.207 -9.559 -6.880 1.00 86.25 74 GLY A C 1
ATOM 577 O O . GLY A 1 74 ? -4.316 -10.406 -6.916 1.00 86.25 74 G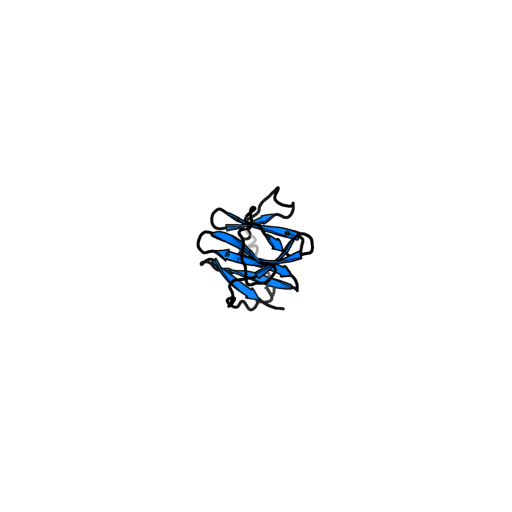LY A O 1
ATOM 578 N N . SER A 1 75 ? -5.048 -8.336 -7.394 1.00 91.94 75 SER A N 1
ATOM 579 C CA . SER A 1 75 ? -3.751 -7.824 -7.838 1.00 91.94 75 SER A CA 1
ATOM 580 C C . SER A 1 75 ? -2.880 -7.538 -6.625 1.00 91.94 75 SER A C 1
ATOM 582 O O . SER A 1 75 ? -3.368 -7.086 -5.589 1.00 91.94 75 SER A O 1
ATOM 584 N N . TRP A 1 76 ? -1.584 -7.790 -6.750 1.00 94.25 76 TRP A N 1
ATOM 585 C CA . TRP A 1 76 ? -0.622 -7.559 -5.682 1.00 94.25 76 TRP A CA 1
ATOM 586 C C . TRP A 1 76 ? 0.077 -6.228 -5.887 1.00 94.25 76 TRP A C 1
ATOM 588 O O . TRP A 1 76 ? 0.376 -5.838 -7.011 1.00 94.25 76 TRP A O 1
ATOM 598 N N . TYR A 1 77 ? 0.365 -5.545 -4.794 1.00 95.75 77 TYR A N 1
ATOM 599 C CA . TYR A 1 77 ? 1.042 -4.264 -4.771 1.00 95.75 77 TYR A CA 1
ATOM 600 C C . TYR A 1 77 ? 2.219 -4.324 -3.815 1.00 95.75 77 TYR A C 1
ATOM 602 O O . TYR A 1 77 ? 2.154 -5.018 -2.804 1.00 95.75 77 TYR A O 1
ATOM 610 N N . LYS A 1 78 ? 3.292 -3.600 -4.126 1.00 95.25 78 LYS A N 1
ATOM 611 C CA . LYS A 1 78 ? 4.432 -3.406 -3.224 1.00 95.25 78 LYS A CA 1
ATOM 612 C C . LYS A 1 78 ? 5.092 -2.061 -3.467 1.00 95.25 78 LYS A C 1
ATOM 614 O O . LYS A 1 78 ? 4.967 -1.495 -4.555 1.00 95.25 78 LYS A O 1
ATOM 619 N N . ILE A 1 79 ? 5.846 -1.593 -2.477 1.00 94.44 79 ILE A N 1
ATOM 620 C CA . ILE A 1 79 ? 6.788 -0.491 -2.667 1.00 94.44 79 ILE A CA 1
ATOM 621 C C . ILE A 1 79 ? 8.168 -1.080 -2.933 1.00 94.44 79 ILE A C 1
ATOM 623 O O . ILE A 1 79 ? 8.679 -1.864 -2.136 1.00 94.44 79 ILE A O 1
ATOM 627 N N . ALA A 1 80 ? 8.758 -0.718 -4.067 1.00 92.12 80 ALA A N 1
ATOM 628 C CA . ALA A 1 80 ? 10.128 -1.071 -4.424 1.00 92.12 80 ALA A CA 1
ATOM 629 C C . ALA A 1 80 ? 10.737 0.058 -5.258 1.00 92.12 80 ALA A C 1
ATOM 631 O O . ALA A 1 80 ? 10.033 0.688 -6.048 1.00 92.12 80 ALA A O 1
ATOM 632 N N . ASP A 1 81 ? 12.022 0.345 -5.050 1.00 90.69 81 ASP A N 1
ATOM 633 C CA . ASP A 1 81 ? 12.760 1.401 -5.762 1.00 90.69 81 ASP A CA 1
ATOM 634 C C . ASP A 1 81 ? 12.058 2.773 -5.742 1.00 90.69 81 ASP A C 1
ATOM 636 O O . ASP A 1 81 ? 12.065 3.517 -6.725 1.00 90.69 81 ASP A O 1
ATOM 640 N N . GLY A 1 82 ? 11.394 3.093 -4.624 1.00 90.12 82 GLY A N 1
ATOM 641 C CA . GLY A 1 82 ? 10.636 4.336 -4.470 1.00 90.12 82 GLY A CA 1
ATOM 642 C C . GLY A 1 82 ? 9.433 4.448 -5.411 1.00 90.12 82 GLY A C 1
ATOM 643 O O . GLY A 1 82 ? 9.058 5.557 -5.787 1.00 90.12 82 GLY A O 1
ATOM 644 N N . LYS A 1 83 ? 8.831 3.324 -5.814 1.00 93.94 83 LYS A N 1
ATOM 645 C CA . LYS A 1 83 ? 7.654 3.276 -6.690 1.00 93.94 83 LYS A CA 1
ATOM 646 C C . LYS A 1 83 ? 6.607 2.317 -6.149 1.00 93.94 83 LYS A C 1
ATOM 648 O O . LYS A 1 83 ? 6.943 1.281 -5.575 1.00 93.94 83 LYS A O 1
ATOM 653 N N . LEU A 1 84 ? 5.337 2.641 -6.391 1.00 96.00 84 LEU A N 1
ATOM 654 C CA . LEU A 1 84 ? 4.258 1.676 -6.248 1.00 96.00 84 LEU A CA 1
ATOM 655 C C . LEU A 1 84 ? 4.271 0.753 -7.466 1.00 96.00 84 LEU A C 1
ATOM 657 O O . LEU A 1 84 ? 4.083 1.197 -8.600 1.00 96.00 84 LEU A O 1
ATOM 661 N N . LEU A 1 85 ? 4.495 -0.533 -7.230 1.00 96.81 85 LEU A N 1
ATOM 662 C CA . LEU A 1 85 ? 4.435 -1.556 -8.263 1.00 96.81 85 LEU A CA 1
ATOM 663 C C . LEU A 1 85 ? 3.179 -2.400 -8.081 1.00 96.81 85 LEU A C 1
ATOM 665 O O . LEU A 1 85 ? 2.811 -2.714 -6.953 1.00 96.81 85 LEU A O 1
ATOM 669 N N . ARG A 1 86 ? 2.566 -2.801 -9.194 1.00 96.56 86 ARG A N 1
ATOM 670 C CA . ARG A 1 86 ? 1.415 -3.701 -9.260 1.00 96.56 86 ARG A CA 1
ATOM 671 C C . ARG A 1 86 ? 1.754 -4.942 -10.076 1.00 96.56 86 ARG A C 1
ATOM 673 O O . ARG A 1 86 ? 2.331 -4.837 -11.156 1.00 96.56 86 ARG A O 1
ATOM 680 N N . SER A 1 87 ? 1.323 -6.090 -9.587 1.00 96.06 87 SER A N 1
ATOM 681 C CA . SER A 1 87 ? 1.348 -7.377 -10.264 1.00 96.06 87 SER A CA 1
ATOM 682 C C . SER A 1 87 ? -0.079 -7.900 -10.425 1.00 96.06 87 SER A C 1
ATOM 684 O O . SER A 1 87 ? -0.877 -7.861 -9.488 1.00 96.06 87 SER A O 1
ATOM 686 N N . SER A 1 88 ? -0.406 -8.395 -11.616 1.00 94.62 88 SER A N 1
ATOM 687 C CA . SER A 1 88 ? -1.671 -9.089 -11.908 1.00 94.62 88 SER A CA 1
ATOM 688 C C . SER A 1 88 ? -1.527 -10.614 -11.938 1.00 94.62 88 SER A C 1
ATOM 690 O O . SER A 1 88 ? -2.505 -11.320 -12.154 1.00 94.62 88 SER A O 1
ATOM 692 N N . ASP A 1 89 ? -0.315 -11.119 -11.731 1.00 93.06 89 ASP A N 1
ATOM 693 C CA . ASP A 1 89 ? 0.094 -12.521 -11.859 1.00 93.06 89 ASP A CA 1
ATOM 694 C C . ASP A 1 89 ? 0.754 -13.032 -10.568 1.00 93.06 89 ASP A C 1
ATOM 696 O O . ASP A 1 89 ? 1.638 -13.879 -10.590 1.00 93.06 89 ASP A O 1
ATOM 700 N N . LYS A 1 90 ? 0.306 -12.517 -9.414 1.00 87.38 90 LYS A N 1
ATOM 701 C CA . LYS A 1 90 ? 0.742 -12.958 -8.074 1.00 87.38 90 LYS A CA 1
ATOM 702 C C . LYS A 1 90 ? 2.258 -12.860 -7.847 1.00 87.38 90 LYS A C 1
ATOM 704 O O . LYS A 1 90 ? 2.847 -13.652 -7.120 1.00 87.38 90 LYS A O 1
ATOM 709 N N . GLY A 1 91 ? 2.87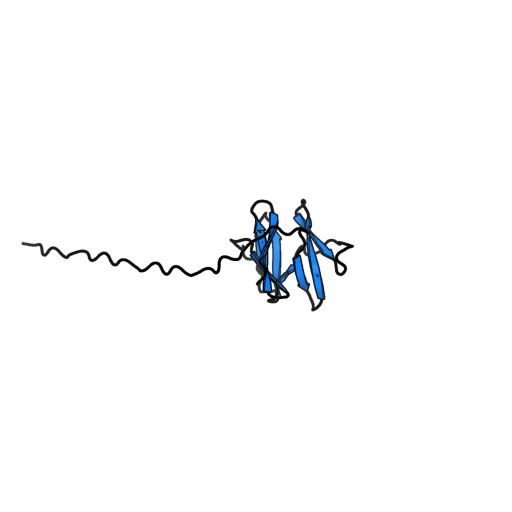4 -11.845 -8.438 1.00 91.69 91 GLY A N 1
ATOM 710 C CA . GLY A 1 91 ? 4.259 -11.460 -8.214 1.00 91.69 91 GLY A CA 1
ATOM 711 C C . GLY A 1 91 ? 5.252 -11.921 -9.275 1.00 91.69 91 GLY A C 1
ATOM 712 O O . GLY A 1 91 ? 6.439 -11.638 -9.099 1.00 91.69 91 GLY A O 1
ATOM 713 N N . GLU A 1 92 ? 4.805 -12.559 -10.360 1.00 93.06 92 GLU A N 1
ATOM 714 C CA . GLU A 1 92 ? 5.682 -12.937 -11.477 1.00 93.06 92 GLU A CA 1
ATOM 715 C C . GLU A 1 92 ? 6.173 -11.704 -12.255 1.00 93.06 92 GLU A C 1
ATOM 717 O O . GLU A 1 92 ? 7.369 -11.578 -12.525 1.00 93.06 92 GLU A O 1
ATOM 722 N N . THR A 1 93 ? 5.289 -10.743 -12.541 1.00 96.69 93 THR A N 1
ATOM 723 C CA . THR A 1 93 ? 5.632 -9.471 -13.191 1.00 96.69 93 THR A CA 1
ATOM 724 C C . THR A 1 93 ? 5.137 -8.266 -12.397 1.00 96.69 93 THR A C 1
ATOM 726 O O . THR A 1 93 ? 4.111 -8.301 -11.720 1.00 96.69 93 THR A O 1
ATOM 729 N N . TRP A 1 94 ? 5.886 -7.163 -12.472 1.00 96.88 94 TRP A N 1
ATOM 730 C CA . TRP A 1 94 ? 5.622 -5.947 -11.704 1.00 96.88 94 TRP A CA 1
ATOM 731 C C . TRP A 1 94 ? 5.672 -4.719 -12.605 1.00 96.88 94 TRP A C 1
ATOM 733 O O . TRP A 1 94 ? 6.674 -4.463 -13.268 1.00 96.88 94 TRP A O 1
ATOM 743 N N . ASN A 1 95 ? 4.599 -3.933 -12.588 1.00 96.81 95 ASN A N 1
ATOM 744 C CA . ASN A 1 95 ? 4.447 -2.727 -13.392 1.00 96.81 95 ASN A CA 1
ATOM 745 C C . ASN A 1 95 ? 4.283 -1.503 -12.496 1.00 96.81 95 ASN A C 1
ATOM 747 O O . ASN A 1 95 ? 3.596 -1.553 -11.478 1.00 96.81 95 ASN A O 1
ATOM 751 N N . HIS A 1 96 ? 4.897 -0.389 -12.883 1.00 96.81 96 HIS A N 1
ATOM 752 C CA . HIS A 1 96 ? 4.767 0.869 -12.156 1.00 96.81 96 HIS A CA 1
ATOM 753 C C . HIS A 1 96 ? 3.340 1.422 -12.256 1.00 96.81 96 HIS A C 1
ATOM 755 O O . HIS A 1 96 ? 2.773 1.521 -13.344 1.00 96.81 96 HIS A O 1
ATOM 761 N N . VAL A 1 97 ? 2.790 1.826 -11.115 1.00 96.06 97 VAL A N 1
ATOM 762 C CA . VAL A 1 97 ? 1.499 2.503 -11.007 1.00 96.06 97 VAL A CA 1
ATOM 763 C C . VAL A 1 97 ? 1.737 4.010 -10.985 1.00 96.06 97 VAL A C 1
ATOM 765 O O . VAL A 1 97 ? 2.080 4.578 -9.954 1.00 96.06 97 VAL A O 1
ATOM 768 N N . SER A 1 98 ? 1.565 4.667 -12.132 1.00 92.50 98 SER A N 1
ATOM 769 C CA . SER A 1 98 ? 1.990 6.060 -12.343 1.00 92.50 98 SER A CA 1
ATOM 770 C C . SER A 1 98 ? 1.306 7.098 -11.450 1.00 92.50 98 SER A C 1
ATOM 772 O O . SER A 1 98 ? 1.852 8.177 -11.241 1.00 92.50 98 SER A O 1
ATOM 774 N N . ASP A 1 99 ? 0.104 6.813 -10.954 1.00 92.62 99 ASP A N 1
ATOM 775 C CA . ASP A 1 99 ? -0.660 7.711 -10.084 1.00 92.62 99 ASP A CA 1
ATOM 776 C C . ASP A 1 99 ? -0.615 7.301 -8.602 1.00 92.62 99 ASP A C 1
ATOM 778 O O . ASP A 1 99 ? -1.281 7.937 -7.778 1.00 92.62 99 ASP A O 1
ATOM 782 N N . ASN A 1 100 ? 0.171 6.266 -8.278 1.00 95.62 100 ASN A N 1
ATOM 783 C CA . ASN A 1 100 ? 0.293 5.647 -6.962 1.00 95.62 100 ASN A CA 1
ATOM 784 C C . ASN A 1 100 ? -1.052 5.247 -6.328 1.00 95.62 100 ASN A C 1
ATOM 786 O O . ASN A 1 100 ? -1.160 5.285 -5.101 1.00 95.62 100 ASN A O 1
ATOM 790 N N . SER A 1 101 ? -2.076 4.901 -7.121 1.00 95.75 101 SER A N 1
ATOM 791 C CA . SER A 1 101 ? -3.415 4.590 -6.607 1.00 95.75 101 SER A CA 1
ATOM 792 C C . SER A 1 101 ? -3.838 3.129 -6.789 1.00 95.75 101 SER A C 1
ATOM 794 O O . SER A 1 101 ? -3.384 2.420 -7.687 1.00 95.75 101 SER A O 1
ATOM 796 N N . TRP A 1 102 ? -4.703 2.654 -5.895 1.00 95.00 102 TRP A N 1
ATOM 797 C CA . TRP A 1 102 ? -5.299 1.319 -5.957 1.00 95.00 102 TRP A CA 1
ATOM 798 C C . TRP A 1 102 ? -6.678 1.301 -5.291 1.00 95.00 102 TRP A C 1
ATOM 800 O O . TRP A 1 102 ? -6.991 2.157 -4.461 1.00 95.00 102 TRP A O 1
ATOM 810 N N . GLU A 1 103 ? -7.518 0.332 -5.654 1.00 93.88 103 GLU A N 1
ATOM 811 C CA . GLU A 1 103 ? -8.851 0.152 -5.068 1.00 93.88 103 GLU A CA 1
ATOM 812 C C . GLU A 1 103 ? -8.813 -0.968 -4.025 1.00 93.88 103 GLU A C 1
ATOM 814 O O . GLU A 1 103 ? -8.595 -2.140 -4.336 1.00 93.88 103 GLU A O 1
ATOM 819 N N . GLY A 1 104 ? -9.024 -0.614 -2.763 1.00 92.44 104 GLY A N 1
ATOM 820 C CA . GLY A 1 104 ? -9.157 -1.594 -1.699 1.00 92.44 104 GLY A CA 1
ATOM 821 C C . GLY A 1 104 ? -10.575 -2.161 -1.567 1.00 92.44 104 GLY A C 1
ATOM 822 O O . GLY A 1 104 ? -11.479 -1.861 -2.358 1.00 92.44 104 GLY A O 1
ATOM 823 N N . PRO A 1 105 ? -10.797 -2.998 -0.541 1.00 89.88 105 PRO A N 1
ATOM 824 C CA . PRO A 1 105 ? -12.101 -3.579 -0.251 1.00 89.88 105 PRO A CA 1
ATOM 825 C C . PRO A 1 105 ? -13.190 -2.511 -0.073 1.00 89.88 105 PRO A C 1
ATOM 827 O O . PRO A 1 105 ? -12.935 -1.398 0.388 1.00 89.88 105 PRO A O 1
ATOM 830 N N . GLY A 1 106 ? -14.428 -2.850 -0.440 1.00 88.25 106 GLY A N 1
ATOM 831 C CA . GLY A 1 106 ? -15.573 -1.940 -0.299 1.00 88.25 106 GLY A CA 1
ATOM 832 C C . GLY A 1 106 ? -15.582 -0.747 -1.266 1.00 88.25 106 GLY A C 1
ATOM 833 O O . GLY A 1 106 ? -16.393 0.155 -1.088 1.00 88.25 106 GLY A O 1
ATOM 834 N N . GLY A 1 107 ? -14.710 -0.730 -2.283 1.00 90.31 107 GLY A N 1
ATOM 835 C CA . GLY A 1 107 ? -14.652 0.349 -3.279 1.00 90.31 107 GLY A CA 1
ATOM 836 C C . GLY A 1 107 ? -13.938 1.611 -2.799 1.00 90.31 107 GLY A C 1
ATOM 837 O O . GLY A 1 107 ? -13.996 2.643 -3.466 1.00 90.31 107 GLY A O 1
ATOM 838 N N . VAL A 1 108 ? -13.270 1.545 -1.644 1.00 93.19 108 VAL A N 1
ATOM 839 C CA . VAL A 1 108 ? -12.434 2.639 -1.153 1.00 93.19 108 VAL A CA 1
ATOM 840 C C . VAL A 1 108 ? -11.182 2.717 -2.011 1.00 93.19 108 VAL A C 1
ATOM 842 O O . VAL A 1 108 ? -10.451 1.741 -2.168 1.00 93.19 108 VAL A O 1
ATOM 845 N N . TRP A 1 109 ? -10.915 3.900 -2.543 1.00 95.19 109 TRP A N 1
ATOM 846 C CA . TRP A 1 109 ? -9.692 4.175 -3.271 1.00 95.19 109 TRP A CA 1
ATOM 847 C C . TRP A 1 109 ? -8.619 4.685 -2.329 1.00 95.19 109 TRP A C 1
ATOM 849 O O . TRP A 1 109 ? -8.868 5.563 -1.505 1.00 95.19 109 TRP A O 1
ATOM 859 N N . TYR A 1 110 ? -7.413 4.170 -2.501 1.00 96.69 110 TYR A N 1
ATOM 860 C CA . TYR A 1 110 ? -6.224 4.590 -1.785 1.00 96.69 110 TYR A CA 1
ATOM 861 C C . TYR A 1 110 ? -5.203 5.152 -2.764 1.00 96.69 110 TYR A C 1
ATOM 863 O O . TYR A 1 110 ? -5.186 4.792 -3.942 1.00 96.69 110 TYR A O 1
ATOM 871 N N . LYS A 1 111 ? -4.365 6.060 -2.275 1.00 96.00 111 LYS A N 1
ATOM 872 C CA . LYS A 1 111 ? -3.245 6.616 -3.026 1.00 96.00 111 LYS A CA 1
ATOM 873 C C . LYS A 1 111 ? -2.114 7.005 -2.087 1.00 96.00 111 LYS A C 1
ATOM 875 O O . LYS A 1 111 ? -2.380 7.505 -1.000 1.00 96.00 111 LYS A O 1
ATOM 880 N N . PHE A 1 112 ? -0.867 6.857 -2.520 1.00 96.50 112 PHE A N 1
ATOM 881 C CA . PHE A 1 112 ? 0.253 7.555 -1.888 1.00 96.50 112 PHE A CA 1
ATOM 882 C C . PHE A 1 112 ? 0.526 8.883 -2.599 1.00 96.50 112 PHE A C 1
ATOM 884 O O . PHE A 1 112 ? 0.614 8.938 -3.828 1.00 96.50 112 PHE A O 1
ATOM 891 N N . ASP A 1 113 ? 0.634 9.968 -1.833 1.00 94.88 113 ASP A N 1
ATOM 892 C CA . ASP A 1 113 ? 1.142 11.235 -2.362 1.00 94.88 113 ASP A CA 1
ATOM 893 C C . ASP A 1 113 ? 2.671 11.190 -2.563 1.00 94.88 113 ASP A C 1
ATOM 895 O O . ASP A 1 113 ? 3.331 10.185 -2.293 1.00 94.88 113 ASP A O 1
ATOM 899 N N . ASN A 1 114 ? 3.254 12.296 -3.027 1.00 91.56 114 ASN A N 1
ATOM 900 C CA . ASN A 1 114 ? 4.696 12.385 -3.289 1.00 91.56 114 ASN A CA 1
ATOM 901 C C . ASN A 1 114 ? 5.567 12.227 -2.027 1.00 91.56 114 ASN A C 1
ATOM 903 O O . ASN A 1 114 ? 6.771 12.019 -2.143 1.00 91.56 114 ASN A O 1
ATOM 907 N N . ASN A 1 115 ? 4.973 12.329 -0.836 1.00 92.12 115 ASN A N 1
ATOM 908 C CA . ASN A 1 115 ? 5.641 12.175 0.453 1.00 92.12 115 ASN A CA 1
ATOM 909 C C . ASN A 1 115 ? 5.317 10.823 1.108 1.00 92.12 115 ASN A C 1
ATOM 911 O O . ASN A 1 115 ? 5.503 10.681 2.318 1.00 92.12 115 ASN A O 1
ATOM 915 N N . TRP A 1 116 ? 4.777 9.861 0.350 1.00 94.31 116 TRP A N 1
ATOM 916 C CA . TRP A 1 116 ? 4.306 8.571 0.863 1.00 94.31 116 TRP A CA 1
ATOM 917 C C . TRP A 1 116 ? 3.240 8.689 1.961 1.00 94.31 116 TRP A C 1
ATOM 919 O O . TRP A 1 116 ? 3.036 7.769 2.752 1.00 94.31 116 TRP A O 1
ATOM 929 N N . SER A 1 117 ? 2.516 9.811 2.013 1.00 95.38 117 SER A N 1
ATOM 930 C CA . SER A 1 117 ? 1.335 9.928 2.863 1.00 95.38 117 SER A CA 1
ATOM 931 C C . SER A 1 117 ? 0.162 9.212 2.208 1.00 95.38 117 SER A C 1
ATOM 933 O O . SER A 1 117 ? -0.128 9.418 1.028 1.00 95.38 117 SER A O 1
ATOM 935 N N . LEU A 1 118 ? -0.539 8.398 2.995 1.00 97.06 118 LEU A N 1
ATOM 936 C CA . LEU A 1 118 ? -1.745 7.723 2.542 1.00 97.06 118 LEU A CA 1
ATOM 937 C C . LEU A 1 118 ? -2.896 8.723 2.379 1.00 97.06 118 LEU A C 1
ATOM 939 O O . LEU A 1 118 ? -3.262 9.450 3.308 1.00 97.06 118 LEU A O 1
ATOM 943 N N . MET A 1 119 ? -3.497 8.689 1.202 1.00 97.25 119 MET A N 1
ATOM 944 C CA . MET A 1 119 ? -4.715 9.380 0.819 1.00 97.25 119 MET A CA 1
ATOM 945 C C . MET A 1 119 ? -5.814 8.340 0.608 1.00 97.25 119 MET A C 1
ATOM 947 O O . MET A 1 119 ? -5.556 7.255 0.089 1.00 97.25 119 MET A O 1
ATOM 951 N N . GLU A 1 120 ? -7.044 8.677 0.972 1.00 95.81 120 GLU A N 1
ATOM 952 C CA . GLU A 1 120 ? -8.222 7.852 0.726 1.00 95.81 120 GLU A CA 1
ATOM 953 C C . GLU A 1 120 ? -9.313 8.660 0.022 1.00 95.81 120 GLU A C 1
ATOM 955 O O . GLU A 1 120 ? -9.453 9.868 0.219 1.00 95.81 120 GLU A O 1
ATOM 960 N N . SER A 1 121 ? -10.091 7.994 -0.820 1.00 95.12 121 SER A N 1
ATOM 961 C CA . SER A 1 121 ? -11.308 8.527 -1.413 1.00 95.12 121 SER A CA 1
ATOM 962 C C . SER A 1 121 ? -12.387 7.466 -1.287 1.00 95.12 121 SER A C 1
ATOM 964 O O . SER A 1 121 ? -12.201 6.319 -1.694 1.00 95.12 121 SER A O 1
ATOM 966 N N . ARG A 1 122 ? -13.488 7.835 -0.640 1.00 87.94 122 ARG A N 1
ATOM 967 C CA . ARG A 1 122 ? -14.619 6.935 -0.421 1.00 87.94 122 ARG A CA 1
ATOM 968 C C . ARG A 1 122 ? -15.661 7.190 -1.514 1.00 87.94 122 ARG A C 1
ATOM 970 O O . ARG A 1 122 ? -15.774 8.349 -1.926 1.00 87.94 122 ARG A O 1
ATOM 977 N N . PRO A 1 123 ? -1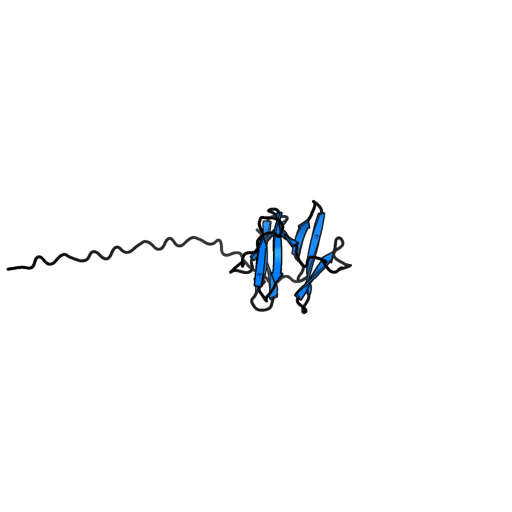6.341 6.136 -1.993 1.00 82.12 123 PRO A N 1
ATOM 978 C CA . PRO A 1 123 ? -17.441 6.277 -2.940 1.00 82.12 123 PRO A CA 1
ATOM 979 C C . PRO A 1 123 ? -18.585 7.123 -2.366 1.00 82.12 123 PRO A C 1
ATOM 981 O O . PRO A 1 123 ? -18.688 7.227 -1.119 1.00 82.12 123 PRO A O 1
#

Sequence (123 aa):
MLITLACFMLSVMPTVSTFAQDKKWQKSKTATWSGTKDGITYQYKLEKNGDLTWSTDGSKFTPVAENSWADKGGSWYKIADGKLLRSSDKGETWNHVSDNSWEGPGGVWYKFDNNWSLMESRP

Foldseek 3Di:
DDDDDDDPPPPPDPPPPPPPVPQPKDFDPLQWDWAADPNQIWTWHQDPVQWIWIDSVSPDTDTDPVQWTAAPLRWIWHDDPNFIWIHPPNPPDTDGDPQQWTAHPPRKIWGQDPSRTIIIGHD

Radius of gyration: 21.25 Å; chains: 1; bounding box: 30×42×82 Å

Organism: NCBI:txid331697

Secondary structure (DSSP, 8-state):
-------------------------EE-SS-EEEEEETTEEEEEEE-TTS-EEEESSSS--EE-TTSEEE-TTS-EEEEETTEEEEESSTTSS-EE-TT-EEE-GGG-EEEE-TT--EEEE--